Protein AF-A0A7V3K2C2-F1 (afdb_monomer_lite)

Radius of gyration: 24.58 Å; chains: 1; bounding box: 66×42×59 Å

Foldseek 3Di:
DVVVLVCLVPPPVHDNDPDPVVVLVVVLVCQLVLQWWKDDPPDIGHVDNDSPCPVRPPIDIGGSVVSVVVVVVPDDDDDDDDDDDDDDDPDPDPPPDDPDDDDDDDDPPVCVVVCCVVPVVVCVVVVHDDDDDDDDDDDDPVDDDPCCVPVPVVVVCVVVVNDDPDDDDD

pLDDT: mean 75.07, std 15.02, range [34.38, 91.5]

Structure (mmCIF, N/CA/C/O backbone):
data_AF-A0A7V3K2C2-F1
#
_entry.id   AF-A0A7V3K2C2-F1
#
loop_
_atom_site.group_PDB
_atom_site.id
_atom_site.type_symbol
_atom_site.label_atom_id
_atom_site.label_alt_id
_atom_site.label_comp_id
_atom_site.label_asym_id
_atom_site.label_entity_id
_atom_site.label_seq_id
_atom_site.pdbx_PDB_ins_code
_atom_site.Cartn_x
_atom_site.Cartn_y
_atom_site.Cartn_z
_atom_site.occupancy
_atom_site.B_iso_or_equiv
_atom_site.auth_seq_id
_atom_site.auth_comp_id
_atom_site.auth_asym_id
_atom_site.auth_atom_id
_atom_site.pdbx_PDB_model_num
ATOM 1 N N . MET A 1 1 ? -0.522 9.860 15.132 1.00 65.31 1 MET A N 1
ATOM 2 C CA . MET A 1 1 ? -1.127 8.918 16.118 1.00 65.31 1 MET A CA 1
ATOM 3 C C . MET A 1 1 ? -2.583 8.538 15.851 1.00 65.31 1 MET A C 1
ATOM 5 O O . MET A 1 1 ? -2.893 7.361 15.990 1.00 65.31 1 MET A O 1
ATOM 9 N N . GLY A 1 2 ? -3.466 9.465 15.449 1.00 69.50 2 GLY A N 1
ATOM 10 C CA . GLY A 1 2 ? -4.895 9.156 15.238 1.00 69.50 2 GLY A CA 1
ATOM 11 C C . GLY A 1 2 ? -5.167 8.013 14.248 1.00 69.50 2 GLY A C 1
ATOM 12 O O . GLY A 1 2 ? -5.986 7.147 14.526 1.00 69.50 2 GLY A O 1
ATOM 13 N N . GLU A 1 3 ? -4.399 7.926 13.158 1.00 75.38 3 GLU A N 1
ATOM 14 C CA . GLU A 1 3 ? -4.529 6.836 12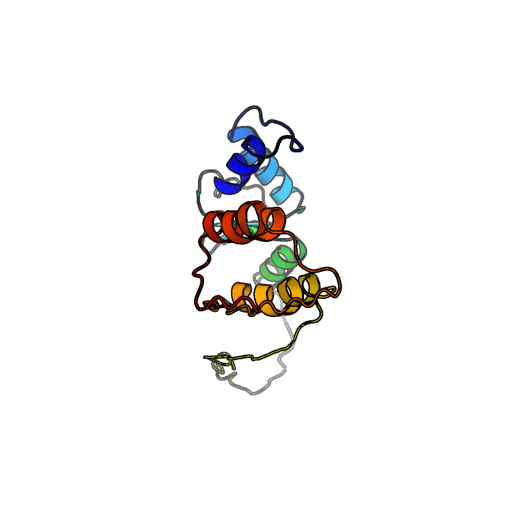.173 1.00 75.38 3 GLU A CA 1
ATOM 15 C C . GLU A 1 3 ? -4.249 5.441 12.756 1.00 75.38 3 GLU A C 1
ATOM 17 O O . GLU A 1 3 ? -4.834 4.451 12.320 1.00 75.38 3 GLU A O 1
ATOM 22 N N . ILE A 1 4 ? -3.362 5.354 13.752 1.00 79.69 4 ILE A N 1
ATOM 23 C CA . ILE A 1 4 ? -3.014 4.088 14.406 1.00 79.69 4 ILE A CA 1
ATOM 24 C C . ILE A 1 4 ? -4.160 3.662 15.316 1.00 79.69 4 ILE A C 1
ATOM 26 O O . ILE A 1 4 ? -4.571 2.507 15.272 1.00 79.69 4 ILE A O 1
ATOM 30 N N . TYR A 1 5 ? -4.706 4.593 16.099 1.00 81.44 5 TYR A N 1
ATOM 31 C CA . TYR A 1 5 ? -5.869 4.322 16.939 1.00 81.44 5 TYR A CA 1
ATOM 32 C C . TYR A 1 5 ? -7.078 3.882 16.100 1.00 81.44 5 TYR A C 1
ATOM 34 O O . TYR A 1 5 ? -7.690 2.854 16.387 1.00 81.44 5 TYR A O 1
ATOM 42 N N . ASP A 1 6 ? -7.342 4.576 14.989 1.00 82.62 6 ASP A N 1
ATOM 43 C CA . ASP A 1 6 ? -8.397 4.206 14.042 1.00 82.62 6 ASP A CA 1
ATOM 44 C C . ASP A 1 6 ? -8.200 2.799 13.465 1.00 82.62 6 ASP A C 1
ATOM 46 O O . ASP A 1 6 ? -9.176 2.088 13.224 1.00 82.62 6 ASP A O 1
ATOM 50 N N . ALA A 1 7 ? -6.956 2.358 13.258 1.00 85.38 7 ALA A N 1
ATOM 51 C CA . ALA A 1 7 ? -6.674 1.003 12.796 1.00 85.38 7 ALA A CA 1
ATOM 52 C C . ALA A 1 7 ? -7.122 -0.056 13.822 1.00 85.38 7 ALA A C 1
ATOM 54 O O . ALA A 1 7 ? -7.781 -1.022 13.434 1.00 85.38 7 ALA A O 1
ATOM 55 N N . PHE A 1 8 ? -6.848 0.143 15.117 1.00 85.31 8 PHE A N 1
ATOM 56 C CA . PHE A 1 8 ? -7.314 -0.762 16.182 1.00 85.31 8 PHE A CA 1
ATOM 57 C C . PHE A 1 8 ? -8.846 -0.839 16.271 1.00 85.31 8 PHE A C 1
ATOM 59 O O . PHE A 1 8 ? -9.380 -1.872 16.666 1.00 85.31 8 PHE A O 1
ATOM 66 N N . LEU A 1 9 ? -9.557 0.217 15.863 1.00 85.56 9 LEU A N 1
ATOM 67 C CA . LEU A 1 9 ? -11.023 0.227 15.802 1.00 85.56 9 LEU A CA 1
ATOM 68 C C . LEU A 1 9 ? -11.583 -0.372 14.500 1.00 85.56 9 LEU A C 1
ATOM 70 O O . LEU A 1 9 ? -12.688 -0.913 14.495 1.00 85.56 9 LEU A O 1
ATOM 74 N N . ARG A 1 10 ? -10.851 -0.268 13.383 1.00 87.38 10 ARG A N 1
ATOM 75 C CA . ARG A 1 10 ? -11.307 -0.706 12.050 1.00 87.38 10 ARG A CA 1
ATOM 76 C C . ARG A 1 10 ? -11.007 -2.166 11.738 1.00 87.38 10 ARG A C 1
ATOM 78 O O . ARG A 1 10 ? -11.739 -2.775 10.959 1.00 87.38 10 ARG A O 1
ATOM 85 N N . TYR A 1 11 ? -9.933 -2.723 12.290 1.00 86.81 11 TYR A N 1
ATOM 86 C CA . TYR A 1 11 ? -9.462 -4.056 11.928 1.00 86.81 11 TYR A CA 1
ATOM 87 C C . TYR A 1 11 ? -9.775 -5.086 13.024 1.00 86.81 11 TYR A C 1
ATOM 89 O O . TYR A 1 11 ? -9.130 -5.078 14.069 1.00 86.81 11 TYR A O 1
ATOM 97 N N . PRO A 1 12 ? -10.690 -6.046 12.782 1.00 82.44 12 PRO A N 1
ATOM 98 C CA . PRO A 1 12 ? -11.181 -6.967 13.817 1.00 82.44 12 PRO A CA 1
ATOM 99 C C . PRO A 1 12 ? -10.153 -8.005 14.294 1.00 82.44 12 PRO A C 1
ATOM 101 O O . PRO A 1 12 ? -10.409 -8.728 15.249 1.00 82.44 12 PRO A O 1
ATOM 104 N N . HIS A 1 13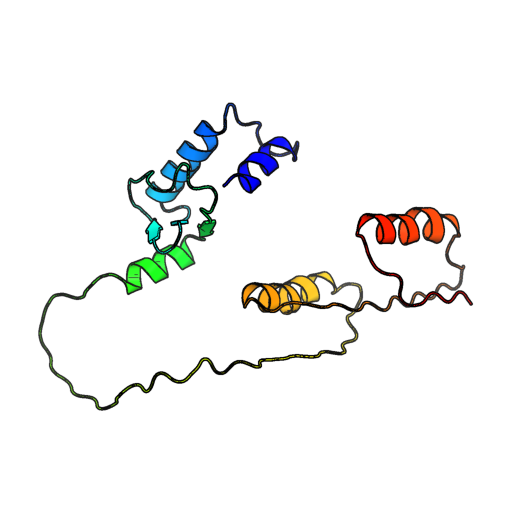 ? -9.008 -8.117 13.617 1.00 86.44 13 HIS A N 1
ATOM 105 C CA . HIS A 1 13 ? -7.909 -9.000 14.017 1.00 86.44 13 HIS A CA 1
ATOM 106 C C . HIS A 1 13 ? -6.925 -8.328 14.989 1.00 86.44 13 HIS A C 1
ATOM 108 O O . HIS A 1 13 ? -6.006 -8.990 15.470 1.00 86.44 13 HIS A O 1
ATOM 114 N N . LEU A 1 14 ? -7.089 -7.028 15.259 1.00 86.94 14 LEU A N 1
ATOM 115 C CA . LEU A 1 14 ? -6.312 -6.299 16.255 1.00 86.94 14 LEU A CA 1
ATOM 116 C C . LEU A 1 14 ? -7.037 -6.314 17.612 1.00 86.94 14 LEU A C 1
ATOM 118 O O . LEU A 1 14 ? -8.267 -6.361 17.651 1.00 86.94 14 LEU A O 1
ATOM 122 N N . PRO A 1 15 ? -6.298 -6.286 18.737 1.00 83.69 15 PRO A N 1
ATOM 123 C CA . PRO A 1 15 ? -6.908 -6.214 20.059 1.00 83.69 15 PRO A CA 1
ATOM 124 C C . PRO A 1 15 ? -7.661 -4.891 20.232 1.00 83.69 15 PRO A C 1
ATOM 126 O O . PRO A 1 15 ? -7.120 -3.825 19.945 1.00 83.69 15 PRO A O 1
ATOM 129 N N . LEU A 1 16 ? -8.896 -4.952 20.736 1.00 85.44 16 LEU A N 1
ATOM 130 C CA . LEU A 1 16 ? -9.666 -3.749 21.032 1.00 85.44 16 LEU A CA 1
ATOM 131 C C . LEU A 1 16 ? -9.030 -3.020 22.219 1.00 85.44 16 LEU A C 1
ATOM 133 O O . LEU A 1 16 ? -8.894 -3.584 23.306 1.00 85.44 16 LEU A O 1
ATOM 137 N N . LEU A 1 17 ? -8.634 -1.772 22.000 1.00 85.44 17 LEU A N 1
ATOM 138 C CA . LEU A 1 17 ? -8.063 -0.934 23.045 1.00 85.44 17 LEU A CA 1
ATOM 139 C C . LEU A 1 17 ? -9.175 -0.403 23.954 1.00 85.44 17 LEU A C 1
ATOM 141 O O . LEU A 1 17 ? -10.231 0.002 23.475 1.00 85.44 17 LEU A O 1
ATOM 145 N N . GLU A 1 18 ? -8.923 -0.380 25.263 1.00 83.69 18 GLU A N 1
ATOM 146 C CA . GLU A 1 18 ? -9.861 0.168 26.254 1.00 83.69 18 GLU A CA 1
ATOM 147 C C . GLU A 1 18 ? -10.069 1.680 26.069 1.00 83.69 18 GLU A C 1
ATOM 149 O O . GLU A 1 18 ? -11.172 2.191 26.244 1.00 83.69 18 GLU A O 1
ATOM 154 N N . SER A 1 19 ? -9.011 2.398 25.690 1.00 83.62 19 SER A N 1
ATOM 155 C CA . SER A 1 19 ? -9.047 3.826 25.378 1.00 83.62 19 SER A CA 1
ATOM 156 C C . SER A 1 19 ? -7.839 4.240 24.535 1.00 83.62 19 SER A C 1
ATOM 158 O O . SER A 1 19 ? -6.867 3.492 24.399 1.00 83.62 19 SER A O 1
ATOM 160 N N . GLU A 1 20 ? -7.878 5.460 23.996 1.00 81.94 20 GLU A N 1
ATOM 161 C CA . GLU A 1 20 ? -6.744 6.081 23.298 1.00 81.94 20 GLU A CA 1
ATOM 162 C C . GLU A 1 20 ? -5.508 6.212 24.211 1.00 81.94 20 GLU A C 1
ATOM 164 O O . GLU A 1 20 ? -4.372 6.066 23.761 1.00 81.94 20 GLU A O 1
ATOM 169 N N . GLU A 1 21 ? -5.723 6.367 25.519 1.00 81.94 21 GLU A N 1
ATOM 170 C CA . GLU A 1 21 ? -4.670 6.456 26.536 1.00 81.94 21 GLU A CA 1
ATOM 171 C C . GLU A 1 21 ? -3.792 5.196 26.591 1.00 81.94 21 GLU A C 1
ATOM 173 O O . GLU A 1 21 ? -2.577 5.279 26.781 1.00 81.94 21 GLU A O 1
ATOM 178 N N . VAL A 1 22 ? -4.383 4.016 26.365 1.00 83.75 22 VAL A N 1
ATOM 179 C CA . VAL A 1 22 ? -3.648 2.740 26.350 1.00 83.75 22 VAL A CA 1
ATOM 180 C C . VAL A 1 22 ? -2.641 2.708 25.204 1.00 83.75 22 VAL A C 1
ATOM 182 O O . VAL A 1 22 ? -1.519 2.227 25.380 1.00 83.75 22 VAL A O 1
ATOM 185 N N . LEU A 1 23 ? -3.005 3.265 24.044 1.00 83.44 23 LEU A N 1
ATOM 186 C CA . LEU A 1 23 ? -2.090 3.397 22.913 1.00 83.44 23 LEU A CA 1
ATOM 187 C C . LEU A 1 23 ? -0.919 4.313 23.278 1.00 83.44 23 LEU A C 1
ATOM 189 O O . LEU A 1 23 ? 0.235 3.952 23.054 1.00 83.44 23 LEU A O 1
ATOM 193 N N . TYR A 1 24 ? -1.204 5.468 23.883 1.00 82.50 24 TYR A N 1
ATOM 194 C CA . TYR A 1 24 ? -0.179 6.421 24.304 1.00 82.50 24 TYR A CA 1
ATOM 195 C C . TYR A 1 24 ? 0.807 5.810 25.304 1.00 82.50 24 TYR A C 1
ATOM 197 O O . TYR A 1 24 ? 2.021 5.927 25.120 1.00 82.50 24 TYR A O 1
ATOM 205 N N . GLN A 1 25 ? 0.315 5.081 26.306 1.00 82.00 25 GLN A N 1
ATOM 206 C CA . GLN A 1 25 ? 1.177 4.395 27.269 1.00 82.00 25 GLN A CA 1
ATOM 207 C C . GLN A 1 25 ? 2.004 3.274 26.634 1.00 82.00 25 GLN A C 1
ATOM 209 O O . GLN A 1 25 ? 3.192 3.140 26.936 1.00 82.00 25 GLN A O 1
ATOM 214 N N . ALA A 1 26 ? 1.409 2.486 25.734 1.00 84.75 26 ALA A N 1
ATOM 215 C CA . ALA A 1 26 ? 2.115 1.418 25.032 1.00 84.75 26 ALA A CA 1
ATOM 216 C C . ALA A 1 26 ? 3.250 1.970 24.157 1.00 84.75 26 ALA A C 1
ATOM 218 O O . ALA A 1 26 ? 4.356 1.428 24.162 1.00 84.75 26 ALA A O 1
ATOM 219 N N . VAL A 1 27 ? 3.006 3.084 23.459 1.00 83.88 27 VAL A N 1
ATOM 220 C CA . VAL A 1 27 ? 4.041 3.784 22.693 1.00 83.88 27 VAL A CA 1
ATOM 221 C C . VAL A 1 27 ? 5.133 4.307 23.622 1.00 83.88 27 VAL A C 1
ATOM 223 O O . VAL A 1 27 ? 6.308 4.061 23.359 1.00 83.88 27 VAL A O 1
ATOM 226 N N . ALA A 1 28 ? 4.771 4.973 24.720 1.00 82.50 28 ALA A N 1
ATOM 227 C CA . ALA A 1 28 ? 5.745 5.518 25.664 1.00 82.50 28 ALA A CA 1
ATOM 228 C C . ALA A 1 28 ? 6.675 4.444 26.233 1.00 82.50 28 ALA A C 1
ATOM 230 O O . ALA A 1 28 ? 7.897 4.616 26.307 1.00 82.50 28 ALA A O 1
ATOM 231 N N . LYS A 1 29 ? 6.091 3.293 26.569 1.00 83.62 29 LYS A N 1
ATOM 232 C CA . LYS A 1 29 ? 6.824 2.119 27.024 1.00 83.62 29 LYS A CA 1
ATOM 233 C C . LYS A 1 29 ? 7.734 1.563 25.926 1.00 83.62 29 LYS A C 1
ATOM 235 O O . LYS A 1 29 ? 8.914 1.355 26.184 1.00 83.62 29 LYS A O 1
ATOM 240 N N . GLY A 1 30 ? 7.236 1.412 24.698 1.00 83.50 30 GLY A N 1
ATOM 241 C CA . GLY A 1 30 ? 8.032 0.914 23.572 1.00 83.50 30 GLY A CA 1
ATOM 242 C C . GLY A 1 30 ? 9.195 1.829 23.171 1.00 83.50 30 GLY A C 1
ATOM 243 O O . GLY A 1 30 ? 10.268 1.330 22.834 1.00 83.50 30 GLY A O 1
ATOM 244 N N . VAL A 1 31 ? 9.036 3.151 23.288 1.00 84.00 31 VAL A N 1
ATOM 245 C CA . VAL A 1 31 ? 10.128 4.123 23.088 1.00 84.00 31 VAL A CA 1
ATOM 246 C C . VAL A 1 31 ? 11.181 4.012 24.181 1.00 84.00 31 VAL A C 1
ATOM 248 O O . VAL A 1 31 ? 12.377 4.022 23.884 1.00 84.00 31 VAL A O 1
ATOM 251 N N . THR A 1 32 ? 10.749 3.872 25.435 1.00 81.06 32 THR A N 1
ATOM 252 C CA . THR A 1 32 ? 11.644 3.721 26.591 1.00 81.06 32 THR A CA 1
ATOM 253 C C . THR A 1 32 ? 12.442 2.417 26.508 1.00 81.06 32 THR A C 1
ATOM 255 O O . THR A 1 32 ? 13.652 2.417 26.722 1.00 81.06 32 THR A O 1
ATOM 258 N N . GLU A 1 33 ? 11.783 1.320 26.131 1.00 82.31 33 GLU A N 1
ATOM 259 C CA . GLU A 1 33 ? 12.394 -0.002 25.936 1.00 82.31 33 GLU A CA 1
ATOM 260 C C . GLU A 1 33 ? 13.236 -0.092 24.648 1.00 82.31 33 GLU A C 1
ATOM 262 O O . GLU A 1 33 ? 14.011 -1.031 24.477 1.00 82.31 33 GLU A O 1
ATOM 267 N N . GLY A 1 34 ? 13.135 0.898 23.753 1.00 78.75 34 GLY A N 1
ATOM 268 C CA . GLY A 1 34 ? 13.889 0.949 22.501 1.00 78.75 34 GLY A CA 1
ATOM 269 C C . GLY A 1 34 ? 13.373 -0.004 21.420 1.00 78.75 34 GLY A C 1
ATOM 270 O O . GLY A 1 34 ? 14.123 -0.335 20.506 1.00 78.75 34 GLY A O 1
ATOM 271 N N . LEU A 1 35 ? 12.111 -0.436 21.501 1.00 81.31 35 LEU A N 1
ATOM 272 C CA . LEU A 1 35 ? 11.456 -1.243 20.463 1.00 81.31 35 LEU A CA 1
ATOM 273 C C . LEU A 1 35 ? 11.235 -0.440 19.175 1.00 81.31 35 LEU A C 1
ATOM 275 O O . LEU A 1 35 ? 11.259 -0.993 18.078 1.00 81.31 35 LEU A O 1
ATOM 279 N N . PHE A 1 36 ? 11.011 0.864 19.313 1.00 82.06 36 PHE A N 1
ATOM 280 C CA . PHE A 1 36 ? 10.845 1.820 18.223 1.00 82.06 36 PHE A CA 1
ATOM 281 C C . PHE A 1 36 ? 11.135 3.237 18.732 1.00 82.06 36 PHE A C 1
ATOM 283 O O . PHE A 1 36 ? 11.108 3.492 19.932 1.00 82.06 36 PHE A O 1
ATOM 290 N N . GLY A 1 37 ? 11.437 4.164 17.827 1.00 83.38 37 GLY A N 1
ATOM 291 C CA . GLY A 1 37 ? 11.514 5.592 18.133 1.00 83.38 37 GLY A CA 1
ATOM 292 C C . GLY A 1 37 ? 10.207 6.306 17.797 1.00 83.38 37 GLY A C 1
ATOM 293 O O . GLY A 1 37 ? 9.398 5.804 17.018 1.00 83.38 37 GLY A O 1
ATOM 294 N N . VAL A 1 38 ? 10.007 7.500 18.343 1.00 81.69 38 VAL A N 1
ATOM 295 C CA . VAL A 1 38 ? 8.925 8.404 17.931 1.00 81.69 38 VAL A CA 1
ATOM 296 C C . VAL A 1 38 ? 9.531 9.718 17.471 1.00 81.69 38 VAL A C 1
ATOM 298 O O . VAL A 1 38 ? 10.309 10.330 18.196 1.00 81.69 38 VAL A O 1
ATOM 301 N N . ARG A 1 39 ? 9.170 10.161 16.268 1.00 79.25 39 ARG A N 1
ATOM 302 C CA . ARG A 1 39 ? 9.503 11.490 15.758 1.00 79.25 39 ARG A CA 1
ATOM 303 C C . ARG A 1 39 ? 8.296 12.401 15.915 1.00 79.25 39 ARG A C 1
ATOM 305 O O . ARG A 1 39 ? 7.215 12.083 15.422 1.00 79.25 39 ARG A O 1
ATOM 312 N N . SER A 1 40 ? 8.502 13.524 16.589 1.00 74.19 40 SER A N 1
ATOM 313 C CA . SER A 1 40 ? 7.499 14.566 16.789 1.00 74.19 40 SER A CA 1
ATOM 314 C C . SER A 1 40 ? 8.091 15.889 16.320 1.00 74.19 40 SER A C 1
ATOM 316 O O . SER A 1 40 ? 8.997 16.426 16.960 1.00 74.19 40 SER A O 1
ATOM 318 N N . GLY A 1 41 ? 7.644 16.371 15.157 1.00 72.75 41 GLY A N 1
ATOM 319 C CA . GLY A 1 41 ? 8.277 17.501 14.475 1.00 72.75 41 GLY A CA 1
ATOM 320 C C . GLY A 1 41 ? 9.758 17.226 14.187 1.00 72.75 41 GLY A C 1
ATOM 321 O O . GLY A 1 41 ? 10.096 16.248 13.521 1.00 72.75 41 GLY A O 1
ATOM 322 N N . GLU A 1 42 ? 10.638 18.068 14.729 1.00 67.25 42 GLU A N 1
ATOM 323 C CA . GLU A 1 42 ? 12.098 17.984 14.557 1.00 67.25 42 GLU A CA 1
ATOM 324 C C . GLU A 1 42 ? 12.798 17.090 15.596 1.00 67.25 42 GLU A C 1
ATOM 326 O O . GLU A 1 42 ? 13.991 16.817 15.474 1.00 67.25 42 GLU A O 1
ATOM 331 N N . ARG A 1 43 ? 12.084 16.617 16.628 1.00 71.69 43 ARG A N 1
ATOM 332 C CA . ARG A 1 43 ? 12.685 15.869 17.742 1.00 71.69 43 ARG A CA 1
ATOM 333 C C . ARG A 1 43 ? 12.412 14.372 17.616 1.00 71.69 43 ARG A C 1
ATOM 335 O O . ARG A 1 43 ? 11.268 13.943 17.452 1.00 71.69 43 ARG A O 1
ATOM 342 N N . LEU A 1 44 ? 13.474 13.576 17.722 1.00 77.38 44 LEU A N 1
ATOM 343 C CA . LEU A 1 44 ? 13.421 12.116 17.748 1.00 77.38 44 LEU A CA 1
ATOM 344 C C . LEU A 1 44 ? 13.614 11.602 19.180 1.00 77.38 44 LEU A C 1
ATOM 346 O O . LEU A 1 44 ? 14.666 11.797 19.787 1.00 77.38 44 LEU A O 1
ATOM 350 N N . PHE A 1 45 ? 12.619 10.876 19.675 1.00 77.75 45 PHE A N 1
ATOM 351 C CA . PHE A 1 45 ? 12.625 10.220 20.975 1.00 77.75 45 PHE A CA 1
ATOM 352 C C . PHE A 1 45 ? 12.942 8.732 20.795 1.00 77.75 45 PHE A C 1
ATOM 354 O O . PHE A 1 45 ? 12.240 8.019 20.078 1.00 77.75 45 PHE A O 1
ATOM 361 N N . TYR A 1 46 ? 14.007 8.252 21.437 1.00 79.62 46 TYR A N 1
ATOM 362 C CA . TYR A 1 46 ? 14.433 6.844 21.393 1.00 79.62 46 TYR A CA 1
ATOM 363 C C . TYR A 1 46 ? 15.225 6.487 22.651 1.00 79.62 46 TYR A C 1
ATOM 365 O O . TYR A 1 46 ? 16.202 7.169 22.967 1.00 79.62 46 TYR A O 1
ATOM 373 N N . ARG A 1 47 ? 14.810 5.444 23.382 1.00 79.94 47 ARG A N 1
ATOM 374 C CA . ARG A 1 47 ? 15.333 5.098 24.721 1.00 79.94 47 ARG A CA 1
ATOM 375 C C . ARG A 1 47 ? 15.343 6.286 25.687 1.00 79.94 47 ARG A C 1
ATOM 377 O O . ARG A 1 47 ? 16.293 6.486 26.440 1.00 79.94 47 ARG A O 1
ATOM 384 N N . GLU A 1 48 ? 14.297 7.104 25.630 1.00 72.81 48 GLU A N 1
ATOM 385 C CA . GLU A 1 48 ? 14.101 8.236 26.534 1.00 72.81 48 GLU A CA 1
ATOM 386 C C . GLU A 1 48 ? 12.800 8.066 27.311 1.00 72.81 48 GLU A C 1
ATOM 388 O O . GLU A 1 48 ? 11.766 7.797 26.692 1.00 72.81 48 GLU A O 1
ATOM 393 N N . PRO A 1 49 ? 12.823 8.264 28.640 1.00 65.44 49 PRO A N 1
ATOM 394 C CA . PRO A 1 49 ? 11.604 8.407 29.410 1.00 65.44 49 PRO A CA 1
ATOM 395 C C . PRO A 1 49 ? 11.004 9.773 29.077 1.00 65.44 49 PRO A C 1
ATOM 397 O O . PRO A 1 49 ? 11.487 10.811 29.522 1.00 65.44 49 PRO A O 1
ATOM 400 N N . GLY A 1 50 ? 9.970 9.790 28.248 1.00 63.28 50 GLY A N 1
ATOM 401 C CA . GLY A 1 50 ? 9.337 11.037 27.849 1.00 63.28 50 GLY A CA 1
ATOM 402 C C . GLY A 1 50 ? 8.044 10.782 27.108 1.00 63.28 50 GLY A C 1
ATOM 403 O O . GLY A 1 50 ? 7.991 9.921 26.236 1.00 63.28 50 GLY A O 1
ATOM 404 N N . GLY A 1 51 ? 7.011 11.532 27.482 1.00 62.97 51 GLY A N 1
ATOM 405 C CA . GLY A 1 51 ? 5.697 11.537 26.845 1.00 62.97 51 GLY A CA 1
ATOM 406 C C . GLY A 1 51 ? 5.380 12.865 26.158 1.00 62.97 51 GLY A C 1
ATOM 407 O O . GLY A 1 51 ? 4.220 13.143 25.901 1.00 62.97 51 GLY A O 1
ATOM 408 N N . GLU A 1 52 ? 6.383 13.703 25.873 1.00 62.53 52 GLU A N 1
ATOM 409 C CA . GLU A 1 52 ? 6.188 15.031 25.255 1.00 62.53 52 GLU A CA 1
ATOM 410 C C . GLU A 1 52 ? 5.534 14.963 23.856 1.00 62.53 52 GLU A C 1
ATOM 412 O O . GLU A 1 52 ? 4.964 15.943 23.378 1.00 62.53 52 GLU A O 1
ATOM 417 N N . TYR A 1 53 ? 5.594 13.798 23.206 1.00 66.12 53 TYR A N 1
ATOM 418 C CA . TYR A 1 53 ? 4.928 13.495 21.935 1.00 66.12 53 TYR A CA 1
ATOM 419 C C . TYR A 1 53 ? 3.515 12.906 22.104 1.00 66.12 53 TYR A C 1
ATOM 421 O O . TYR A 1 53 ? 2.787 12.765 21.119 1.00 66.12 53 TYR A O 1
ATOM 429 N N . LEU A 1 54 ? 3.105 12.544 23.326 1.00 61.00 54 LEU A N 1
ATOM 430 C CA . LEU A 1 54 ? 1.771 12.015 23.615 1.00 61.00 54 LEU A CA 1
ATOM 431 C C . LEU A 1 54 ? 0.776 13.182 23.579 1.00 61.00 54 LEU A C 1
ATOM 433 O O . LEU A 1 54 ? 0.908 14.148 24.325 1.00 61.00 54 LEU A O 1
ATOM 437 N N . GLY A 1 55 ? -0.179 13.126 22.651 1.00 57.25 55 GLY A N 1
ATOM 438 C CA . GLY A 1 55 ? -1.108 14.223 22.355 1.00 57.25 55 GLY A CA 1
ATOM 439 C C . GLY A 1 55 ? -0.745 15.052 21.117 1.00 57.25 55 GLY A C 1
ATOM 440 O O . GLY A 1 55 ? -1.583 15.811 20.627 1.00 57.25 55 GLY A O 1
ATOM 441 N N . GLN A 1 56 ? 0.449 14.869 20.537 1.00 61.06 56 GLN A N 1
ATOM 442 C CA . GLN A 1 56 ? 0.769 15.452 19.232 1.00 61.06 56 GLN A CA 1
ATOM 443 C C . GLN A 1 56 ? 0.192 14.566 18.121 1.00 61.06 56 GLN A C 1
ATOM 445 O O . GLN A 1 56 ? 0.588 13.412 17.935 1.00 61.06 56 GLN A O 1
ATOM 450 N N . ARG A 1 57 ? -0.770 15.103 17.359 1.00 56.25 57 ARG A N 1
ATOM 451 C CA . ARG A 1 57 ? -1.451 14.348 16.290 1.00 56.25 57 ARG A CA 1
ATOM 452 C C . ARG A 1 57 ? -0.484 13.847 15.209 1.00 56.25 57 ARG A C 1
ATOM 454 O O . ARG A 1 57 ? -0.711 12.764 14.663 1.00 56.25 57 ARG A O 1
ATOM 461 N N . GLU A 1 58 ? 0.609 14.576 14.987 1.00 65.44 58 GLU A N 1
ATOM 462 C CA . GLU A 1 58 ? 1.600 14.369 13.919 1.00 65.44 58 GLU A CA 1
ATOM 463 C C . GLU A 1 58 ? 2.797 13.483 14.311 1.00 65.44 58 GLU A C 1
ATOM 465 O O . GLU A 1 58 ? 3.771 13.404 13.569 1.00 65.44 58 GLU A O 1
ATOM 470 N N . ALA A 1 59 ? 2.754 12.786 15.451 1.00 70.06 59 ALA A N 1
ATOM 471 C CA . ALA A 1 59 ? 3.845 11.886 15.825 1.00 70.06 59 ALA A CA 1
ATOM 472 C C . ALA A 1 59 ? 3.906 10.635 14.917 1.00 70.06 59 ALA A C 1
ATOM 474 O O . ALA A 1 59 ? 2.888 9.956 14.711 1.00 70.06 59 ALA A O 1
ATOM 475 N N . ILE A 1 60 ? 5.111 10.332 14.412 1.00 79.06 60 ILE A N 1
ATOM 476 C CA . ILE A 1 60 ? 5.429 9.218 13.503 1.00 79.06 60 ILE A CA 1
ATOM 477 C C . ILE A 1 60 ? 6.306 8.193 14.231 1.00 79.06 60 ILE A C 1
ATOM 479 O O . ILE A 1 60 ? 7.312 8.544 14.848 1.00 79.06 60 ILE A O 1
ATOM 483 N N . LEU A 1 61 ? 5.950 6.910 14.128 1.00 81.62 61 LEU A N 1
ATOM 484 C CA . LEU A 1 61 ? 6.765 5.804 14.634 1.00 81.62 61 LEU A CA 1
ATOM 485 C C . LEU A 1 61 ? 7.929 5.514 13.685 1.00 81.62 61 LEU A C 1
ATOM 487 O O . LEU A 1 61 ? 7.743 5.293 12.489 1.00 81.62 61 LEU A O 1
ATOM 491 N N . VAL A 1 62 ? 9.132 5.479 14.243 1.00 82.56 62 VAL A N 1
ATOM 492 C CA . VAL A 1 62 ? 10.383 5.231 13.533 1.00 82.56 62 VAL A CA 1
ATOM 493 C C . VAL A 1 62 ? 10.916 3.866 13.946 1.00 82.56 62 VAL A C 1
ATOM 495 O O . VAL A 1 62 ? 10.895 3.500 15.122 1.00 82.56 62 VAL A O 1
ATOM 498 N N . ARG A 1 63 ? 11.410 3.092 12.978 1.00 81.44 63 ARG A N 1
ATOM 499 C CA . ARG A 1 63 ? 12.032 1.794 13.260 1.00 81.44 63 ARG A CA 1
ATOM 500 C C . ARG A 1 63 ? 13.267 1.960 14.158 1.00 81.44 63 ARG A C 1
ATOM 502 O O . ARG A 1 63 ? 13.986 2.952 13.998 1.00 81.44 63 ARG A O 1
ATOM 509 N N . PRO A 1 64 ? 13.539 1.015 15.071 1.00 76.00 64 PRO A N 1
ATOM 510 C CA . PRO A 1 64 ? 14.618 1.153 16.046 1.00 76.00 64 PRO A CA 1
ATOM 511 C C . PRO A 1 64 ? 15.992 1.336 15.385 1.00 76.00 64 PRO A C 1
ATOM 513 O O . PRO A 1 64 ? 16.798 2.116 15.880 1.00 76.00 64 PRO A O 1
ATOM 516 N N . GLU A 1 65 ? 16.245 0.728 14.221 1.00 73.44 65 GLU A N 1
ATOM 517 C CA . GLU A 1 65 ? 17.529 0.852 13.515 1.00 73.44 65 GLU A CA 1
ATOM 518 C C . GLU A 1 65 ? 17.766 2.265 12.966 1.00 73.44 65 GLU A C 1
ATOM 520 O O . GLU A 1 65 ? 18.901 2.734 12.920 1.00 73.44 65 GLU A O 1
ATOM 525 N N . VAL A 1 66 ? 16.700 2.949 12.542 1.00 74.75 66 VAL A N 1
ATOM 526 C CA . VAL A 1 66 ? 16.763 4.335 12.050 1.00 74.75 66 VAL A CA 1
ATOM 527 C C . VAL A 1 66 ? 16.883 5.295 13.230 1.00 74.75 66 VAL A C 1
ATOM 529 O O . VAL A 1 66 ? 17.685 6.225 13.198 1.00 74.75 66 VAL A O 1
ATOM 532 N N . ALA A 1 67 ? 16.138 5.024 14.302 1.00 73.69 67 ALA A N 1
ATOM 533 C CA . ALA A 1 67 ? 16.150 5.852 15.496 1.00 73.69 67 ALA A CA 1
ATOM 534 C C . ALA A 1 67 ? 17.504 5.812 16.231 1.00 73.69 67 ALA A C 1
ATOM 536 O O . ALA A 1 67 ? 17.982 6.830 16.733 1.00 73.69 67 ALA A O 1
ATOM 537 N N . GLU A 1 68 ? 18.149 4.646 16.264 1.00 71.56 68 GLU A N 1
ATOM 538 C CA . GLU A 1 68 ? 19.471 4.472 16.863 1.00 71.56 68 GLU A CA 1
ATOM 539 C C . GLU A 1 68 ? 20.568 5.190 16.069 1.00 71.56 68 GLU A C 1
ATOM 541 O O . GLU A 1 68 ? 21.428 5.830 16.672 1.00 71.56 68 GLU A O 1
ATOM 546 N N . ARG A 1 69 ? 20.511 5.145 14.731 1.00 71.00 69 ARG A N 1
ATOM 547 C CA . ARG A 1 69 ? 21.470 5.839 13.855 1.00 71.00 69 ARG A CA 1
ATOM 548 C C . ARG A 1 69 ? 21.408 7.351 14.029 1.00 71.00 69 ARG A C 1
ATOM 550 O O . ARG A 1 69 ? 22.435 7.965 14.292 1.00 71.00 69 ARG A O 1
ATOM 557 N N . GLU A 1 70 ? 20.213 7.931 13.984 1.00 65.25 70 GLU A N 1
ATOM 558 C CA . GLU A 1 70 ? 20.057 9.381 14.126 1.00 65.25 70 GLU A CA 1
ATOM 559 C C . GLU A 1 70 ? 20.410 9.880 15.534 1.00 65.25 70 GLU A C 1
ATOM 561 O O . GLU A 1 70 ? 20.989 10.952 15.683 1.00 65.25 70 GLU A O 1
ATOM 566 N N . LYS A 1 71 ? 20.153 9.094 16.588 1.00 60.78 71 LYS A N 1
ATOM 567 C CA . LYS A 1 71 ? 20.629 9.443 17.936 1.00 60.78 71 LYS A CA 1
ATOM 568 C C . LYS A 1 71 ? 22.131 9.274 18.131 1.00 60.78 71 LYS A C 1
ATOM 570 O O . LYS A 1 71 ? 22.712 9.991 18.946 1.00 60.78 71 LYS A O 1
ATOM 575 N N . ALA A 1 72 ? 22.748 8.314 17.449 1.00 58.88 72 ALA A N 1
ATOM 576 C CA . ALA A 1 72 ? 24.192 8.129 17.483 1.00 58.88 72 ALA A CA 1
ATOM 577 C C . ALA A 1 72 ? 24.922 9.276 16.764 1.00 58.88 72 ALA A C 1
ATOM 579 O O . ALA A 1 72 ? 25.989 9.678 17.217 1.00 58.88 72 ALA A O 1
ATOM 580 N N . GLU A 1 73 ? 24.322 9.846 15.717 1.00 53.81 73 GLU A N 1
ATOM 581 C CA . GLU A 1 73 ? 24.866 10.991 14.973 1.00 53.81 73 GLU A CA 1
ATOM 582 C C . GLU A 1 73 ? 24.830 12.319 15.758 1.00 53.81 73 GLU A C 1
ATOM 584 O O . GLU A 1 73 ? 25.625 13.213 15.489 1.00 53.81 73 GLU A O 1
ATOM 589 N N . VAL A 1 74 ? 23.955 12.445 16.765 1.00 53.66 74 VAL A N 1
ATOM 590 C CA . VAL A 1 74 ? 23.727 13.698 17.521 1.00 53.66 74 VAL A CA 1
ATOM 591 C C . VAL A 1 74 ? 24.500 13.763 18.855 1.00 53.66 74 VAL A C 1
ATOM 593 O O . VAL A 1 74 ? 24.489 14.794 19.529 1.00 53.66 74 VAL A O 1
ATOM 596 N N . LYS A 1 75 ? 25.221 12.710 19.270 1.00 40.72 75 LYS A N 1
ATOM 597 C CA . LYS A 1 75 ? 26.077 12.787 20.473 1.00 40.72 75 LYS A CA 1
ATOM 598 C C . LYS A 1 75 ? 27.386 13.547 20.175 1.00 40.72 75 LYS A C 1
ATOM 600 O O . LYS A 1 75 ? 28.136 13.103 19.308 1.00 40.72 75 LYS A O 1
ATOM 605 N N . PRO A 1 76 ? 27.719 14.631 20.908 1.00 42.66 76 PRO A N 1
ATOM 606 C CA . PRO A 1 76 ? 29.009 15.308 20.773 1.00 42.66 76 PRO A CA 1
ATOM 607 C C . PRO A 1 76 ? 30.158 14.394 21.232 1.00 42.66 76 PRO A C 1
ATOM 609 O O . PRO A 1 76 ? 30.026 13.748 22.276 1.00 42.66 76 PRO A O 1
ATOM 612 N N . PRO A 1 77 ? 31.296 14.347 20.520 1.00 41.50 77 PRO A N 1
ATOM 613 C CA . PRO A 1 77 ? 32.511 13.732 21.028 1.00 41.50 77 PRO A CA 1
ATOM 614 C C . PRO A 1 77 ? 33.320 14.760 21.839 1.00 41.50 77 PRO A C 1
ATOM 616 O O . PRO A 1 77 ? 33.985 15.623 21.275 1.00 41.50 77 PRO A O 1
ATOM 619 N N . GLU A 1 78 ? 33.303 14.642 23.164 1.00 38.81 78 GLU A N 1
ATOM 620 C CA . GLU A 1 78 ? 34.422 15.046 24.030 1.00 38.81 78 GLU A CA 1
ATOM 621 C C . GLU A 1 78 ? 35.080 13.726 24.471 1.00 38.81 78 GLU A C 1
ATOM 623 O O . GLU A 1 78 ? 34.389 12.813 24.914 1.00 38.81 78 GLU A O 1
ATOM 628 N N . GLU A 1 79 ? 36.371 13.460 24.265 1.00 41.28 79 GLU A N 1
ATOM 629 C CA . GLU A 1 79 ? 37.526 14.286 24.632 1.00 41.28 79 GLU A CA 1
ATOM 630 C C . GLU A 1 79 ? 38.817 13.803 23.883 1.00 41.28 79 GLU A C 1
ATOM 632 O O . GLU A 1 79 ? 38.729 12.946 23.000 1.00 41.28 79 GLU A O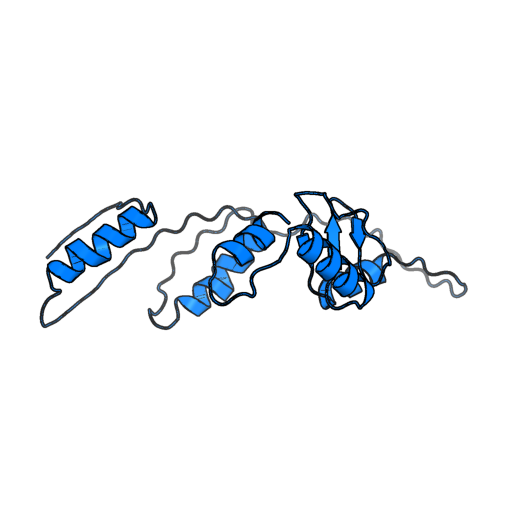 1
ATOM 637 N N . PRO A 1 80 ? 40.025 14.363 24.113 1.00 43.56 80 PRO A N 1
ATOM 638 C CA . PRO A 1 80 ? 40.789 15.083 23.102 1.00 43.56 80 PRO A CA 1
ATOM 639 C C . PRO A 1 80 ? 42.070 14.361 22.641 1.00 43.56 80 PRO A C 1
ATOM 641 O O . PRO A 1 80 ? 42.680 13.568 23.352 1.00 43.56 80 PRO A O 1
ATOM 644 N N . GLY A 1 81 ? 42.570 14.756 21.468 1.00 39.75 81 GLY A N 1
ATOM 645 C CA . GLY A 1 81 ? 43.991 14.603 21.143 1.00 39.75 81 GLY A CA 1
ATOM 646 C C . GLY A 1 81 ? 44.323 13.605 20.038 1.00 39.75 81 GLY A C 1
ATOM 647 O O . GLY A 1 81 ? 44.835 12.519 20.286 1.00 39.75 81 GLY A O 1
ATOM 648 N N . LYS A 1 82 ? 44.193 14.054 18.790 1.00 34.38 82 LYS A N 1
ATOM 649 C CA . LYS A 1 82 ? 45.310 14.075 17.831 1.00 34.38 82 LYS A CA 1
ATOM 650 C C . LYS A 1 82 ? 44.874 14.831 16.588 1.00 34.38 82 LYS A C 1
ATOM 652 O O . LYS A 1 82 ? 44.102 14.339 15.773 1.00 34.38 82 LYS A O 1
ATOM 657 N N . VAL A 1 83 ? 45.407 16.039 16.463 1.00 41.12 83 VAL A N 1
ATOM 658 C CA . VAL A 1 83 ? 45.320 16.859 15.260 1.00 41.12 83 VAL A CA 1
ATOM 659 C C . VAL A 1 83 ? 45.928 16.069 14.097 1.00 41.12 83 VAL A C 1
ATOM 661 O O . VAL A 1 83 ? 47.130 15.811 14.070 1.00 41.12 83 VAL A O 1
ATOM 664 N N . LYS A 1 84 ? 45.093 15.685 13.134 1.00 37.12 84 LYS A N 1
ATOM 665 C CA . LYS A 1 84 ? 45.504 15.477 11.745 1.00 37.12 84 LYS A CA 1
ATOM 666 C C . LYS A 1 84 ? 44.708 16.470 10.899 1.00 37.12 84 LYS A C 1
ATOM 668 O O . LYS A 1 84 ? 43.486 16.474 11.018 1.00 37.12 84 LYS A O 1
ATOM 673 N N . PRO A 1 85 ? 45.356 17.296 10.066 1.00 50.22 85 PRO A N 1
ATOM 674 C CA . PRO A 1 85 ? 44.638 18.057 9.060 1.00 50.22 85 PRO A CA 1
ATOM 675 C C . PRO A 1 85 ? 44.212 17.100 7.938 1.00 50.22 85 PRO A C 1
ATOM 677 O O . PRO A 1 85 ? 44.979 16.216 7.546 1.00 50.22 85 PRO A O 1
ATOM 680 N N . PRO A 1 86 ? 42.973 17.239 7.464 1.00 40.22 86 PRO A N 1
ATOM 681 C CA . PRO A 1 86 ? 42.748 17.540 6.049 1.00 40.22 86 PRO A CA 1
ATOM 682 C C . PRO A 1 86 ? 41.754 18.714 5.946 1.00 40.22 86 PRO A C 1
ATOM 684 O O . PRO A 1 86 ? 40.733 18.739 6.620 1.00 40.22 86 PRO A O 1
ATOM 687 N N . SER A 1 87 ? 42.060 19.809 5.245 1.00 46.06 87 SER A N 1
ATOM 688 C CA . SER A 1 87 ? 41.817 19.907 3.795 1.00 46.06 87 SER A CA 1
ATOM 689 C C . SER A 1 87 ? 40.657 19.027 3.340 1.00 46.06 87 SER A C 1
ATOM 691 O O . SER A 1 87 ? 40.869 17.906 2.915 1.00 46.06 87 SER A O 1
ATOM 693 N N . GLU A 1 88 ? 39.433 19.510 3.483 1.00 38.59 88 GLU A N 1
ATOM 694 C CA . GLU A 1 88 ? 38.692 20.079 2.359 1.00 38.59 88 GLU A CA 1
ATOM 695 C C . GLU A 1 88 ? 37.391 20.662 2.899 1.00 38.59 88 GLU A C 1
ATOM 697 O O . GLU A 1 88 ? 36.708 20.084 3.742 1.00 38.59 88 GLU A O 1
ATOM 702 N N . VAL A 1 89 ? 37.082 21.865 2.432 1.00 43.31 89 VAL A N 1
ATOM 703 C CA . VAL A 1 89 ? 35.761 22.456 2.560 1.00 43.31 89 VAL A CA 1
ATOM 704 C C . VAL A 1 89 ? 34.825 21.510 1.815 1.00 43.31 89 VAL A C 1
ATOM 706 O O . VAL A 1 89 ? 34.840 21.484 0.586 1.00 43.31 89 VAL A O 1
ATOM 709 N N . THR A 1 90 ? 34.056 20.695 2.538 1.00 35.38 90 THR A N 1
ATOM 710 C CA . THR A 1 90 ? 32.947 19.948 1.943 1.00 35.38 90 THR A CA 1
ATOM 711 C C . THR A 1 90 ? 31.895 20.969 1.548 1.00 35.38 90 THR A C 1
ATOM 713 O O . THR A 1 90 ? 31.012 21.340 2.318 1.00 35.38 90 THR A O 1
ATOM 716 N N . GLU A 1 91 ? 32.063 21.482 0.337 1.00 43.41 91 GLU A N 1
ATOM 717 C CA . GLU A 1 91 ? 31.031 22.122 -0.448 1.00 43.41 91 GLU A CA 1
ATOM 718 C C . GLU A 1 91 ? 29.782 21.240 -0.348 1.00 43.41 91 GLU A C 1
ATOM 720 O O . GLU A 1 91 ? 29.814 20.052 -0.684 1.00 43.41 91 GLU A O 1
ATOM 725 N N . VAL A 1 92 ? 28.707 21.801 0.208 1.00 43.66 92 VAL A N 1
ATOM 726 C CA . VAL A 1 92 ? 27.396 21.158 0.290 1.00 43.66 92 VAL A CA 1
ATOM 727 C C . VAL A 1 92 ? 26.941 20.933 -1.146 1.00 43.66 92 VAL A C 1
ATOM 729 O O . VAL A 1 92 ? 26.350 21.812 -1.772 1.00 43.66 92 VAL A O 1
ATOM 732 N N . ARG A 1 93 ? 27.284 19.771 -1.709 1.00 48.97 93 ARG A N 1
ATOM 733 C CA . ARG A 1 93 ? 26.783 19.367 -3.015 1.00 48.97 93 ARG A CA 1
ATOM 734 C C . ARG A 1 93 ? 25.263 19.263 -2.880 1.00 48.97 93 ARG A C 1
ATOM 736 O O . ARG A 1 93 ? 24.792 18.597 -1.954 1.00 48.97 93 ARG A O 1
ATOM 743 N N . PRO A 1 94 ? 24.486 19.938 -3.743 1.00 48.25 94 PRO A N 1
ATOM 744 C CA . PRO A 1 94 ? 23.040 19.780 -3.741 1.00 48.25 94 PRO A CA 1
ATOM 745 C C . PRO A 1 94 ? 22.718 18.293 -3.942 1.00 48.25 94 PRO A C 1
ATOM 747 O O . PRO A 1 94 ? 23.485 17.613 -4.627 1.00 48.25 94 PRO A O 1
ATOM 750 N N . PRO A 1 95 ? 21.626 17.769 -3.358 1.00 52.50 95 PRO A N 1
ATOM 751 C CA . PRO A 1 95 ? 21.271 16.367 -3.519 1.00 52.50 95 PRO A CA 1
ATOM 752 C C . PRO A 1 95 ? 21.194 16.051 -5.016 1.00 52.50 95 PRO A C 1
ATOM 754 O O . PRO A 1 95 ? 20.351 16.594 -5.735 1.00 52.50 95 PRO A O 1
ATOM 757 N N . GLU A 1 96 ? 22.126 15.229 -5.501 1.00 60.72 96 GLU A N 1
ATOM 758 C CA . GLU A 1 96 ? 22.141 14.749 -6.879 1.00 60.72 96 GLU A CA 1
ATOM 759 C C . GLU A 1 96 ? 20.945 13.810 -7.052 1.00 60.72 96 GLU A C 1
ATOM 761 O O . GLU A 1 96 ? 21.002 12.619 -6.762 1.00 60.72 96 GLU A O 1
ATOM 766 N N . GLY A 1 97 ? 19.819 14.383 -7.470 1.00 64.25 97 GLY A N 1
ATOM 767 C CA . GLY A 1 97 ? 18.558 13.681 -7.657 1.00 64.25 97 GLY A CA 1
ATOM 768 C C . GLY A 1 97 ? 17.905 14.057 -8.981 1.00 64.25 97 GLY A C 1
ATOM 769 O O . GLY A 1 97 ? 17.975 15.198 -9.449 1.00 64.25 97 GLY A O 1
ATOM 770 N N . VAL A 1 98 ? 17.240 13.088 -9.606 1.00 74.19 98 VAL A N 1
ATOM 771 C CA . VAL A 1 98 ? 16.483 13.320 -10.838 1.00 74.19 98 VAL A CA 1
ATOM 772 C C . VAL A 1 98 ? 15.150 13.980 -10.482 1.00 74.19 98 VAL A C 1
ATOM 774 O O . VAL A 1 98 ? 14.293 13.366 -9.857 1.00 74.19 98 VAL A O 1
ATOM 777 N N . LYS A 1 99 ? 14.936 15.224 -10.930 1.00 77.12 99 LYS A N 1
ATOM 778 C CA . LYS A 1 99 ? 13.700 15.988 -10.649 1.00 77.12 99 LYS A CA 1
ATOM 779 C C . LYS A 1 99 ? 12.437 15.372 -11.257 1.00 77.12 99 LYS A C 1
ATOM 781 O O . LYS A 1 99 ? 11.332 15.640 -10.796 1.00 77.12 99 LYS A O 1
ATOM 786 N N . ARG A 1 100 ? 12.584 14.615 -12.347 1.00 82.19 100 ARG A N 1
ATOM 787 C CA . ARG A 1 100 ? 11.468 13.995 -13.063 1.00 82.19 100 ARG A CA 1
ATOM 788 C C . ARG A 1 100 ? 11.903 12.690 -13.705 1.00 82.19 100 ARG A C 1
ATOM 790 O O . ARG A 1 100 ? 12.758 12.687 -14.585 1.00 82.19 100 ARG A O 1
ATOM 797 N N . LEU A 1 101 ? 11.237 11.611 -13.321 1.00 81.19 101 LEU A N 1
ATOM 798 C CA . LEU A 1 101 ? 11.416 10.286 -13.892 1.00 81.19 101 LEU A CA 1
ATOM 799 C C . LEU A 1 101 ? 10.126 9.864 -14.604 1.00 81.19 101 LEU A C 1
ATOM 801 O O . LEU A 1 101 ? 9.035 9.989 -14.050 1.00 81.19 101 LEU A O 1
ATOM 805 N N . VAL A 1 102 ? 10.242 9.380 -15.841 1.00 85.12 102 VAL A N 1
ATOM 806 C CA . VAL A 1 102 ? 9.128 8.789 -16.594 1.00 85.12 102 VAL A CA 1
ATOM 807 C C . VAL A 1 102 ? 9.566 7.410 -17.056 1.00 85.12 102 VAL A C 1
ATOM 809 O O . VAL A 1 102 ? 10.512 7.287 -17.827 1.00 85.12 102 VAL A O 1
ATOM 812 N N . LEU A 1 103 ? 8.872 6.380 -16.581 1.00 81.75 103 LEU A N 1
ATOM 813 C CA . LEU A 1 103 ? 9.150 4.990 -16.921 1.00 81.75 103 LEU A CA 1
ATOM 814 C C . LEU A 1 103 ? 7.963 4.400 -17.682 1.00 81.75 103 LEU A C 1
ATOM 816 O O . LEU A 1 103 ? 6.822 4.501 -17.234 1.00 81.75 103 LEU A O 1
ATOM 820 N N . LYS A 1 104 ? 8.242 3.762 -18.822 1.00 86.31 104 LYS A N 1
ATOM 821 C CA . LYS A 1 104 ? 7.301 2.889 -19.530 1.00 86.31 104 LYS A CA 1
ATOM 822 C C . LYS A 1 104 ? 7.869 1.478 -19.474 1.00 86.31 104 LYS A C 1
ATOM 824 O O . LYS A 1 104 ? 8.867 1.192 -20.127 1.00 86.31 104 LYS A O 1
ATOM 829 N N . VAL A 1 105 ? 7.259 0.630 -18.657 1.00 86.25 105 VAL A N 1
ATOM 830 C CA . VAL A 1 105 ? 7.744 -0.724 -18.371 1.00 86.25 105 VAL A CA 1
ATOM 831 C C . VAL A 1 105 ? 6.610 -1.730 -18.542 1.00 86.25 105 VAL A C 1
ATOM 833 O O . VAL A 1 105 ? 5.462 -1.422 -18.232 1.00 86.25 105 VAL A O 1
ATOM 836 N N . CYS A 1 106 ? 6.934 -2.920 -19.047 1.00 84.06 106 CYS A N 1
ATOM 837 C CA . CYS A 1 106 ? 6.027 -4.064 -19.069 1.00 84.06 106 CYS A CA 1
ATOM 838 C C . CYS A 1 106 ? 6.388 -4.952 -17.875 1.00 84.06 106 CYS A C 1
ATOM 840 O O . CYS A 1 106 ? 7.503 -5.472 -17.809 1.00 84.06 106 CYS A O 1
ATOM 842 N N . VAL A 1 107 ? 5.486 -5.048 -16.899 1.00 87.56 107 VAL A N 1
ATOM 843 C CA . VAL A 1 107 ? 5.714 -5.800 -15.660 1.00 87.56 107 VAL A CA 1
ATOM 844 C C . VAL A 1 107 ? 4.945 -7.118 -15.743 1.00 87.56 107 VAL A C 1
ATOM 846 O O . VAL A 1 107 ? 3.744 -7.081 -16.015 1.00 87.56 107 VAL A O 1
ATOM 849 N N . PRO A 1 108 ? 5.590 -8.272 -15.491 1.00 87.00 108 PRO A N 1
ATOM 850 C CA . PRO A 1 108 ? 4.890 -9.547 -15.383 1.00 87.00 108 PRO A CA 1
ATOM 851 C C . PRO A 1 108 ? 3.812 -9.501 -14.296 1.00 87.00 108 PRO A C 1
ATOM 853 O O . PRO A 1 108 ? 4.047 -8.977 -13.204 1.00 87.00 108 PRO A O 1
ATOM 856 N N . TRP A 1 109 ? 2.634 -10.062 -14.579 1.00 86.25 109 TRP A N 1
ATOM 857 C CA . TRP A 1 109 ? 1.484 -10.015 -13.668 1.00 86.25 109 TRP A CA 1
ATOM 858 C C . TRP A 1 109 ? 1.796 -10.591 -12.277 1.00 86.25 109 TRP A C 1
ATOM 860 O O . TRP A 1 109 ? 1.424 -10.013 -11.256 1.00 86.25 109 TRP A O 1
ATOM 870 N N . ASP A 1 110 ? 2.554 -11.684 -12.224 1.00 91.06 110 ASP A N 1
ATOM 871 C CA . ASP A 1 110 ? 3.004 -12.351 -11.000 1.00 91.06 110 ASP A CA 1
ATOM 872 C C . ASP A 1 110 ? 3.991 -11.510 -10.166 1.00 91.06 110 ASP A C 1
ATOM 874 O O . ASP A 1 110 ? 4.107 -11.710 -8.956 1.00 91.06 110 ASP A O 1
ATOM 878 N N . ARG A 1 111 ? 4.647 -10.515 -10.777 1.00 90.62 111 ARG A N 1
ATOM 879 C CA . ARG A 1 111 ? 5.646 -9.642 -10.134 1.00 90.62 111 ARG A CA 1
ATOM 880 C C . ARG A 1 111 ? 5.146 -8.241 -9.814 1.00 90.62 111 ARG A C 1
ATOM 882 O O . ARG A 1 111 ? 5.916 -7.403 -9.341 1.00 90.62 111 ARG A O 1
ATOM 889 N N . MET A 1 112 ? 3.853 -7.972 -9.984 1.00 88.88 112 MET A N 1
ATOM 890 C CA . MET A 1 112 ? 3.290 -6.650 -9.694 1.00 88.88 112 MET A CA 1
ATOM 891 C C . MET A 1 112 ? 3.553 -6.207 -8.243 1.00 88.88 112 MET A C 1
ATOM 893 O O . MET A 1 112 ? 3.836 -5.042 -7.977 1.00 88.88 112 MET A O 1
ATOM 897 N N . SER A 1 113 ? 3.556 -7.152 -7.299 1.00 86.19 113 SER A N 1
ATOM 898 C CA . SER A 1 113 ? 3.890 -6.875 -5.896 1.00 86.19 113 SER A CA 1
ATOM 899 C C . SER A 1 113 ? 5.341 -6.416 -5.694 1.00 86.19 113 SER A C 1
ATOM 901 O O . SER A 1 113 ? 5.601 -5.553 -4.855 1.00 86.19 113 SER A O 1
ATOM 903 N N . GLU A 1 114 ? 6.289 -6.984 -6.444 1.00 91.31 114 GLU A N 1
ATOM 904 C CA . GLU A 1 114 ? 7.706 -6.591 -6.409 1.00 91.31 114 GLU A CA 1
ATOM 905 C C . GLU A 1 114 ? 7.883 -5.197 -7.009 1.00 91.31 114 GLU A C 1
ATOM 907 O O . GLU A 1 114 ? 8.605 -4.376 -6.453 1.00 91.31 114 GLU A O 1
ATOM 912 N N . PHE A 1 115 ? 7.160 -4.897 -8.089 1.00 91.50 115 PHE A N 1
ATOM 913 C CA . PHE A 1 115 ? 7.167 -3.576 -8.710 1.00 91.50 115 PHE A CA 1
ATOM 914 C C . PHE A 1 115 ? 6.640 -2.488 -7.764 1.00 91.50 115 PHE A C 1
ATOM 916 O O . PHE A 1 115 ? 7.275 -1.446 -7.597 1.00 91.50 115 PHE A O 1
ATOM 923 N N . VAL A 1 116 ? 5.521 -2.742 -7.080 1.00 88.75 116 VAL A N 1
ATOM 924 C CA . VAL A 1 116 ? 4.979 -1.798 -6.091 1.00 88.75 116 VAL A CA 1
ATOM 925 C C . VAL A 1 116 ? 5.996 -1.540 -4.975 1.00 88.75 116 VAL A C 1
ATOM 927 O O . VAL A 1 116 ? 6.285 -0.384 -4.672 1.00 88.75 116 VAL A O 1
ATOM 930 N N . ARG A 1 117 ? 6.580 -2.596 -4.394 1.00 88.62 117 ARG A N 1
ATOM 931 C CA . ARG A 1 117 ? 7.515 -2.468 -3.262 1.00 88.62 117 ARG A CA 1
ATOM 932 C C . ARG A 1 117 ? 8.885 -1.913 -3.644 1.00 88.62 117 ARG A C 1
ATOM 934 O O . ARG A 1 117 ? 9.464 -1.175 -2.861 1.00 88.62 117 ARG A O 1
ATOM 941 N N . GLY A 1 118 ? 9.416 -2.291 -4.802 1.00 88.12 118 GLY A N 1
ATOM 942 C CA . GLY A 1 118 ? 10.778 -1.959 -5.222 1.00 88.12 118 GLY A CA 1
ATOM 943 C C . GLY A 1 118 ? 10.890 -0.688 -6.057 1.00 88.12 118 GLY A C 1
ATOM 944 O O . GLY A 1 118 ? 11.977 -0.128 -6.147 1.00 88.12 118 GLY A O 1
ATOM 945 N N . VAL A 1 119 ? 9.792 -0.226 -6.665 1.00 89.44 119 VAL A N 1
ATOM 946 C CA . VAL A 1 119 ? 9.807 0.940 -7.563 1.00 89.44 119 VAL A CA 1
ATOM 947 C C . VAL A 1 119 ? 8.888 2.039 -7.058 1.00 89.44 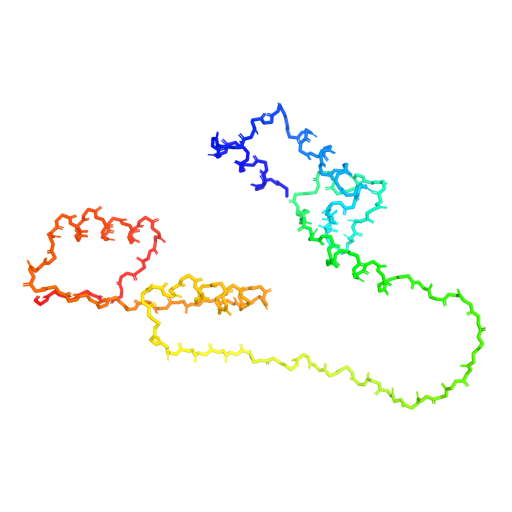119 VAL A C 1
ATOM 949 O O . VAL A 1 119 ? 9.331 3.169 -6.882 1.00 89.44 119 VAL A O 1
ATOM 952 N N . LEU A 1 120 ? 7.616 1.732 -6.795 1.00 89.50 120 LEU A N 1
ATOM 953 C CA . LEU A 1 120 ? 6.656 2.777 -6.430 1.00 89.50 120 LEU A CA 1
ATOM 954 C C . LEU A 1 120 ? 6.868 3.280 -4.995 1.00 89.50 120 LEU A C 1
ATOM 956 O O . LEU A 1 120 ? 6.930 4.488 -4.780 1.00 89.50 120 LEU A O 1
ATOM 960 N N . MET A 1 121 ? 7.023 2.376 -4.023 1.00 88.31 121 MET A N 1
ATOM 961 C CA . MET A 1 121 ? 7.193 2.752 -2.612 1.00 88.31 121 MET A CA 1
ATOM 962 C C . MET A 1 121 ? 8.453 3.595 -2.339 1.00 88.31 121 MET A C 1
ATOM 964 O O . MET A 1 121 ? 8.326 4.582 -1.612 1.00 88.31 121 MET A O 1
ATOM 968 N N . PRO A 1 122 ? 9.640 3.291 -2.905 1.00 84.69 122 PRO A N 1
ATOM 969 C CA . PRO A 1 122 ? 10.824 4.126 -2.710 1.00 84.69 122 PRO A CA 1
ATOM 970 C C . PRO A 1 122 ? 10.649 5.523 -3.304 1.00 84.69 122 PRO A C 1
ATOM 972 O O . PRO A 1 122 ? 10.903 6.504 -2.618 1.00 84.69 122 PRO A O 1
ATOM 975 N N . LEU A 1 123 ? 10.109 5.633 -4.526 1.00 85.12 123 LEU A N 1
ATOM 976 C CA . LEU A 1 123 ? 9.849 6.939 -5.141 1.00 85.12 123 LEU A CA 1
ATOM 977 C C . LEU A 1 123 ? 8.865 7.777 -4.312 1.00 85.12 123 LEU A C 1
ATOM 979 O O . LEU A 1 123 ? 9.051 8.982 -4.168 1.00 85.12 123 LEU A O 1
ATOM 983 N N . GLN A 1 124 ? 7.832 7.148 -3.747 1.00 81.38 124 GLN A N 1
ATOM 984 C CA . GLN A 1 124 ? 6.894 7.829 -2.855 1.00 81.38 124 GLN A CA 1
ATOM 985 C C . GLN A 1 124 ? 7.558 8.252 -1.537 1.00 81.38 124 GLN A C 1
ATOM 987 O O . GLN A 1 124 ? 7.278 9.339 -1.037 1.00 81.38 124 GLN A O 1
ATOM 992 N N . SER A 1 125 ? 8.433 7.407 -0.984 1.00 74.38 125 SER A N 1
ATOM 993 C CA . SER A 1 125 ? 9.161 7.670 0.265 1.00 74.38 125 SER A CA 1
ATOM 994 C C . SER A 1 125 ? 10.152 8.828 0.119 1.00 74.38 125 SER A C 1
ATOM 996 O O . SER A 1 125 ? 10.303 9.613 1.050 1.00 74.38 125 SER A O 1
ATOM 998 N N . ASP A 1 126 ? 10.723 9.006 -1.075 1.00 80.88 126 ASP A N 1
ATOM 999 C CA . ASP A 1 126 ? 11.558 10.159 -1.444 1.00 80.88 126 ASP A CA 1
ATOM 1000 C C . ASP A 1 126 ? 10.730 11.429 -1.750 1.00 80.88 126 ASP A C 1
ATOM 1002 O O . ASP A 1 126 ? 11.257 12.442 -2.213 1.00 80.88 126 ASP A O 1
ATOM 1006 N N . GLY A 1 127 ? 9.415 11.397 -1.506 1.00 79.38 127 GLY A N 1
ATOM 1007 C CA . GLY A 1 127 ? 8.516 12.540 -1.661 1.00 79.38 127 GLY A CA 1
ATOM 1008 C C . GLY A 1 127 ? 8.077 12.818 -3.100 1.00 79.38 127 GLY A C 1
ATOM 1009 O O . GLY A 1 127 ? 7.518 13.883 -3.375 1.00 79.38 127 GLY A O 1
ATOM 1010 N N . ALA A 1 128 ? 8.298 11.892 -4.041 1.00 82.50 128 ALA A N 1
ATOM 1011 C CA . ALA A 1 128 ? 7.847 12.081 -5.414 1.00 82.50 128 ALA A CA 1
ATOM 1012 C C . ALA A 1 128 ? 6.317 11.959 -5.519 1.00 82.50 128 ALA A C 1
ATOM 1014 O O . ALA A 1 128 ? 5.703 10.996 -5.055 1.00 82.50 128 ALA A O 1
ATOM 1015 N N . SER A 1 129 ? 5.690 12.908 -6.218 1.00 81.88 129 SER A N 1
ATOM 1016 C CA . SER A 1 129 ? 4.291 12.776 -6.628 1.00 81.88 129 SER A CA 1
ATOM 1017 C C . SER A 1 129 ? 4.191 11.792 -7.796 1.00 81.88 129 SER A C 1
ATOM 1019 O O . SER A 1 129 ? 4.700 12.047 -8.891 1.00 81.88 129 SER A O 1
ATOM 1021 N N . LEU A 1 130 ? 3.548 10.646 -7.563 1.00 84.62 130 LEU A N 1
ATOM 1022 C CA . LEU A 1 130 ? 3.431 9.573 -8.546 1.00 84.62 130 LEU A CA 1
ATOM 1023 C C . LEU A 1 130 ? 2.112 9.659 -9.314 1.00 84.62 130 LEU A C 1
ATOM 1025 O O . LEU A 1 130 ? 1.031 9.644 -8.732 1.00 84.62 130 LEU A O 1
ATOM 1029 N N . LYS A 1 131 ? 2.204 9.657 -10.647 1.00 85.62 131 LYS A N 1
ATOM 1030 C CA . LYS A 1 131 ? 1.064 9.426 -11.541 1.00 85.62 131 LYS A CA 1
ATOM 1031 C C . LYS A 1 131 ? 1.276 8.114 -12.286 1.00 85.62 131 LYS A C 1
ATOM 1033 O O . LYS A 1 131 ? 2.108 8.044 -13.188 1.00 85.62 131 LYS A O 1
ATOM 1038 N N . VAL A 1 132 ? 0.513 7.087 -11.919 1.00 86.12 132 VAL A N 1
ATOM 1039 C CA . VAL A 1 132 ? 0.595 5.755 -12.532 1.00 86.12 132 VAL A CA 1
ATOM 1040 C C . VAL A 1 132 ? -0.483 5.621 -13.605 1.00 86.12 132 VAL A C 1
ATOM 1042 O O . VAL A 1 132 ? -1.644 5.944 -13.370 1.00 86.12 132 VAL A O 1
ATOM 1045 N N . LYS A 1 133 ? -0.097 5.150 -14.793 1.00 84.12 133 LYS A N 1
ATOM 1046 C CA . LYS A 1 133 ? -1.023 4.761 -15.863 1.00 84.12 133 LYS A CA 1
ATOM 1047 C C . LYS A 1 133 ? -0.902 3.257 -16.062 1.00 84.12 133 LYS A C 1
ATOM 1049 O O . LYS A 1 133 ? 0.197 2.782 -16.334 1.00 84.12 133 LYS A O 1
ATOM 1054 N N . ILE A 1 134 ? -2.007 2.532 -15.913 1.00 84.19 134 ILE A N 1
ATOM 1055 C CA . ILE A 1 134 ? -2.049 1.074 -16.053 1.00 84.19 134 ILE A CA 1
ATOM 1056 C C . ILE A 1 134 ? -2.820 0.744 -17.330 1.00 84.19 134 ILE A C 1
ATOM 1058 O O . ILE A 1 134 ? -3.950 1.197 -17.496 1.00 84.19 134 ILE A O 1
ATOM 1062 N N . LEU A 1 135 ? -2.199 -0.031 -18.218 1.00 83.56 135 LEU A N 1
ATOM 1063 C CA . LEU A 1 135 ? -2.871 -0.702 -19.327 1.00 83.56 135 LEU A CA 1
ATOM 1064 C C . LEU A 1 135 ? -3.064 -2.163 -18.918 1.00 83.56 135 LEU A C 1
ATOM 1066 O O . LEU A 1 135 ? -2.104 -2.806 -18.495 1.00 83.56 135 LEU A O 1
ATOM 1070 N N . VAL A 1 136 ? -4.296 -2.661 -19.009 1.00 84.62 136 VAL A N 1
ATOM 1071 C CA . VAL A 1 136 ? -4.620 -4.062 -18.727 1.00 84.62 136 VAL A CA 1
ATOM 1072 C C . VAL 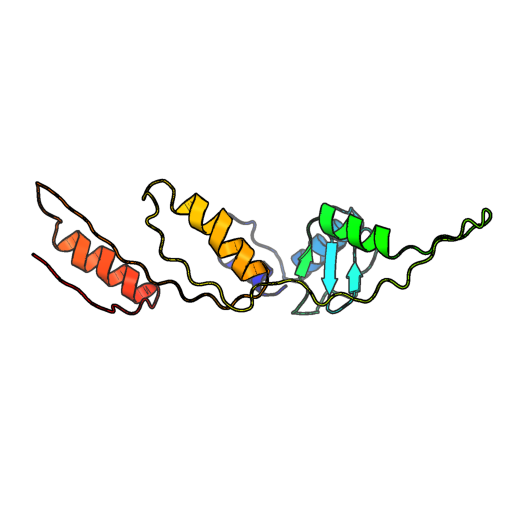A 1 136 ? -5.036 -4.714 -20.036 1.00 84.62 136 VAL A C 1
ATOM 1074 O O . VAL A 1 136 ? -6.102 -4.413 -20.562 1.00 84.62 136 VAL A O 1
ATOM 1077 N N . GLU A 1 137 ? -4.186 -5.600 -20.544 1.00 83.81 137 GLU A N 1
ATOM 1078 C CA . GLU A 1 137 ? -4.466 -6.449 -21.702 1.00 83.81 137 GLU A CA 1
ATOM 1079 C C . GLU A 1 137 ? -4.733 -7.866 -21.193 1.00 83.81 137 GLU A C 1
ATOM 1081 O O . GLU A 1 137 ? -3.971 -8.398 -20.381 1.00 83.81 137 GLU A O 1
ATOM 1086 N N . ALA A 1 138 ? -5.855 -8.451 -21.607 1.00 87.06 138 ALA A N 1
ATOM 1087 C CA . ALA A 1 138 ? -6.277 -9.766 -21.150 1.00 87.06 138 ALA A CA 1
ATOM 1088 C C . ALA A 1 138 ? -6.858 -10.572 -22.312 1.00 87.06 138 ALA A C 1
ATOM 1090 O O . ALA A 1 138 ? -7.950 -10.278 -22.795 1.00 87.06 138 ALA A O 1
ATOM 1091 N N . ASP A 1 139 ? -6.152 -11.632 -22.690 1.00 87.00 139 ASP A N 1
ATOM 1092 C CA . ASP A 1 139 ? -6.573 -12.567 -23.727 1.00 87.00 139 ASP A CA 1
ATOM 1093 C C . ASP A 1 139 ? -7.147 -13.843 -23.111 1.00 87.00 139 ASP A C 1
ATOM 1095 O O . ASP A 1 139 ? -6.585 -14.432 -22.182 1.00 87.00 139 ASP A O 1
ATOM 1099 N N . SER A 1 140 ? -8.280 -14.306 -23.638 1.00 89.06 140 SER A N 1
ATOM 1100 C CA . SER A 1 140 ? -8.894 -15.559 -23.201 1.00 89.06 140 SER A CA 1
ATOM 1101 C C . SER A 1 140 ? -9.509 -16.315 -24.369 1.00 89.06 140 SER A C 1
ATOM 1103 O O . SER A 1 140 ? -10.456 -15.844 -24.991 1.00 89.06 140 SER A O 1
ATOM 1105 N N . ALA A 1 141 ? -9.035 -17.543 -24.601 1.00 87.75 141 ALA A N 1
ATOM 1106 C CA . ALA A 1 141 ? -9.567 -18.420 -25.646 1.00 87.75 141 ALA A CA 1
ATOM 1107 C C . ALA A 1 141 ? -11.049 -18.792 -25.432 1.00 87.75 141 ALA A C 1
ATOM 1109 O O . ALA A 1 141 ? -11.774 -19.032 -26.391 1.00 87.75 141 ALA A O 1
ATOM 1110 N N . SER A 1 142 ? -11.509 -18.838 -24.178 1.00 86.56 142 SER A N 1
ATOM 1111 C CA . SER A 1 142 ? -12.901 -19.144 -23.812 1.00 86.56 142 SER A CA 1
ATOM 1112 C C . SER A 1 142 ? -13.783 -17.903 -23.639 1.00 86.56 142 SER A C 1
ATOM 1114 O O . SER A 1 142 ? -14.966 -18.033 -23.325 1.00 86.56 142 SER A O 1
ATOM 1116 N N . GLY A 1 143 ? -13.207 -16.708 -23.789 1.00 87.12 143 GLY A N 1
ATOM 1117 C CA . GLY A 1 143 ? -13.860 -15.438 -23.498 1.00 87.12 143 GLY A CA 1
ATOM 1118 C C . GLY A 1 143 ? -13.921 -15.095 -22.005 1.00 87.12 143 GLY A C 1
ATOM 1119 O O . GLY A 1 143 ? -13.919 -15.956 -21.119 1.00 87.12 143 GLY A O 1
ATOM 1120 N N . ILE A 1 144 ? -13.995 -13.792 -21.721 1.00 90.12 144 ILE A N 1
ATOM 1121 C CA . ILE A 1 144 ? -14.151 -13.248 -20.368 1.00 90.12 144 ILE A CA 1
ATOM 1122 C C . ILE A 1 144 ? -15.647 -13.077 -20.075 1.00 90.12 144 ILE A C 1
ATOM 1124 O O . ILE A 1 144 ? -16.390 -12.482 -20.854 1.00 90.12 144 ILE A O 1
ATOM 1128 N N . ARG A 1 145 ? -16.118 -13.600 -18.934 1.00 90.69 145 ARG A N 1
ATOM 1129 C CA . ARG A 1 145 ? -17.541 -13.527 -18.559 1.00 90.69 145 ARG A CA 1
ATOM 1130 C C . ARG A 1 145 ? -17.968 -12.079 -18.318 1.00 90.69 145 ARG A C 1
ATOM 1132 O O . ARG A 1 145 ? -17.304 -11.362 -17.572 1.00 90.69 145 ARG A O 1
ATOM 1139 N N . LYS A 1 146 ? -19.148 -11.701 -18.823 1.00 85.12 146 LYS A N 1
ATOM 1140 C CA . LYS A 1 146 ? -19.747 -10.376 -18.577 1.00 85.12 146 LYS A CA 1
ATOM 1141 C C . LYS A 1 146 ? -19.861 -10.030 -17.096 1.00 85.12 146 LYS A C 1
ATOM 1143 O O . LYS A 1 146 ? -19.464 -8.946 -16.705 1.00 85.12 146 LYS A O 1
ATOM 1148 N N . SER A 1 147 ? -20.302 -10.966 -16.255 1.00 89.31 147 SER A N 1
ATOM 1149 C CA . SER A 1 147 ? -20.391 -10.719 -14.809 1.00 89.31 147 SER A CA 1
ATOM 1150 C C . SER A 1 147 ? -19.039 -10.377 -14.179 1.00 89.31 147 SER A C 1
ATOM 1152 O O . SER A 1 147 ? -18.985 -9.551 -13.277 1.00 89.31 147 SER A O 1
ATOM 1154 N N . THR A 1 148 ? -17.936 -10.950 -14.671 1.00 88.62 148 THR A N 1
ATOM 1155 C CA . THR A 1 148 ? -16.590 -10.585 -14.213 1.00 88.62 148 THR A CA 1
ATOM 1156 C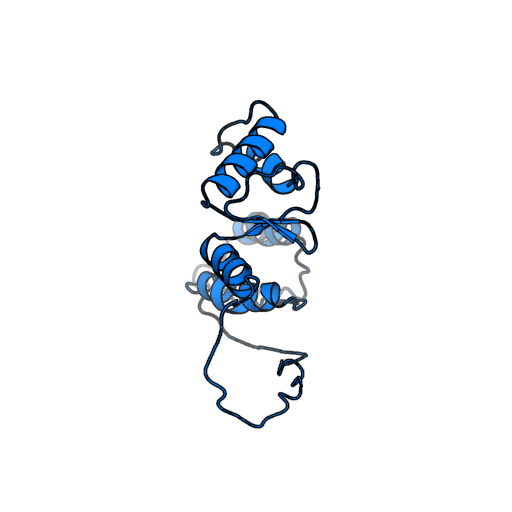 C . THR A 1 148 ? -16.238 -9.155 -14.620 1.00 88.62 148 THR A C 1
ATOM 1158 O O . THR A 1 148 ? -15.704 -8.413 -13.800 1.00 88.62 148 THR A O 1
ATOM 1161 N N . LEU A 1 149 ? -16.562 -8.748 -15.848 1.00 86.81 149 LEU A N 1
ATOM 1162 C CA . LEU A 1 149 ? -16.314 -7.384 -16.319 1.00 86.81 149 LEU A CA 1
ATOM 1163 C C . LEU A 1 149 ? -17.171 -6.363 -15.554 1.00 86.81 149 LEU A C 1
ATOM 1165 O O . LEU A 1 149 ? -16.632 -5.437 -14.956 1.00 86.81 149 LEU A O 1
ATOM 1169 N N . ASP A 1 150 ? -18.483 -6.579 -15.503 1.00 83.44 150 ASP A N 1
ATOM 1170 C CA . ASP A 1 150 ? -19.432 -5.586 -15.000 1.00 83.44 150 ASP A CA 1
ATOM 1171 C C . ASP A 1 150 ? -19.431 -5.509 -13.464 1.00 83.44 150 ASP A C 1
ATOM 1173 O O . ASP A 1 150 ? -19.405 -4.421 -12.895 1.00 83.44 150 ASP A O 1
ATOM 1177 N N . GLN A 1 151 ? -19.431 -6.655 -12.773 1.00 87.38 151 GLN A N 1
ATOM 1178 C CA . GLN A 1 151 ? -19.586 -6.693 -11.310 1.00 87.38 151 GLN A CA 1
ATOM 1179 C C . GLN A 1 151 ? -18.256 -6.676 -10.562 1.00 87.38 151 GLN A C 1
ATOM 1181 O O . GLN A 1 151 ? -18.224 -6.356 -9.384 1.00 87.38 151 GLN A O 1
ATOM 1186 N N . LYS A 1 152 ? -17.146 -7.069 -11.198 1.00 89.19 152 LYS A N 1
ATOM 1187 C CA . LYS A 1 152 ? -15.841 -7.075 -10.520 1.00 89.19 152 LYS A CA 1
ATOM 1188 C C . LYS A 1 152 ? -14.941 -5.984 -11.053 1.00 89.19 152 LYS A C 1
ATOM 1190 O O . LYS A 1 152 ? -14.517 -5.136 -10.277 1.00 89.19 152 LYS A O 1
ATOM 1195 N N . VAL A 1 153 ? -14.655 -5.984 -12.353 1.00 88.44 153 VAL A N 1
ATOM 1196 C CA . VAL A 1 153 ? -13.684 -5.042 -12.926 1.00 88.44 153 VAL A CA 1
ATOM 1197 C C . VAL A 1 153 ? -14.212 -3.611 -12.844 1.00 88.44 153 VAL A C 1
ATOM 1199 O O . VAL A 1 153 ? -13.578 -2.762 -12.222 1.00 88.44 153 VAL A O 1
ATOM 1202 N N . HIS A 1 154 ? -15.391 -3.343 -13.404 1.00 86.44 154 HIS A N 1
ATOM 1203 C CA . HIS A 1 154 ? -15.964 -1.994 -13.443 1.00 86.44 154 HIS A CA 1
ATOM 1204 C C . HIS A 1 154 ? -16.319 -1.468 -12.051 1.00 86.44 154 HIS A C 1
ATOM 1206 O O . HIS A 1 154 ? -16.061 -0.300 -11.754 1.00 86.44 154 HIS A O 1
ATOM 1212 N N . GLU A 1 155 ? -16.874 -2.323 -11.189 1.00 86.38 155 GLU A N 1
ATOM 1213 C CA . GLU A 1 155 ? -17.192 -1.951 -9.809 1.00 86.38 155 GLU A CA 1
ATOM 1214 C C . GLU A 1 155 ? -15.925 -1.597 -9.018 1.00 86.38 155 GLU A C 1
ATOM 1216 O O . GLU A 1 155 ? -15.871 -0.532 -8.403 1.00 86.38 155 GLU A O 1
ATOM 1221 N N . THR A 1 156 ? -14.872 -2.418 -9.106 1.00 88.44 156 THR A N 1
ATOM 1222 C CA . THR A 1 156 ? -13.614 -2.159 -8.386 1.00 88.44 156 THR A CA 1
ATOM 1223 C C . THR A 1 156 ? -12.946 -0.879 -8.877 1.00 88.44 156 THR A C 1
ATOM 1225 O O . THR A 1 156 ? -12.529 -0.064 -8.058 1.00 88.44 156 THR A O 1
ATOM 1228 N N . LEU A 1 157 ? -12.882 -0.655 -10.197 1.00 87.38 157 LEU A N 1
ATOM 1229 C CA . LEU A 1 157 ? -12.316 0.575 -10.767 1.00 87.38 157 LEU A CA 1
ATOM 1230 C C . LEU A 1 157 ? -13.039 1.821 -10.243 1.00 87.38 157 LEU A C 1
ATOM 1232 O O . LEU A 1 157 ? -12.394 2.808 -9.891 1.00 87.38 157 LEU A O 1
ATOM 1236 N N . ARG A 1 158 ? -14.368 1.753 -10.116 1.00 85.38 158 ARG A N 1
ATOM 1237 C CA . ARG A 1 158 ? -15.169 2.842 -9.552 1.00 85.38 158 ARG A CA 1
ATOM 1238 C C . ARG A 1 158 ? -14.902 3.045 -8.061 1.00 85.38 158 ARG A C 1
ATOM 1240 O O . ARG A 1 158 ? -14.759 4.185 -7.633 1.00 85.38 158 ARG A O 1
ATOM 1247 N N . GLN A 1 159 ? -14.815 1.965 -7.284 1.00 85.50 159 GLN A N 1
ATOM 1248 C CA . GLN A 1 159 ? -14.557 2.022 -5.841 1.00 85.50 159 GLN A CA 1
ATOM 1249 C C . GLN A 1 159 ? -13.193 2.640 -5.513 1.00 85.50 159 GLN A C 1
ATOM 1251 O O . GLN A 1 159 ? -13.092 3.418 -4.568 1.00 85.50 159 GLN A O 1
ATOM 1256 N N . ILE A 1 160 ? -12.157 2.342 -6.305 1.00 85.75 160 ILE A N 1
ATOM 1257 C CA . ILE A 1 160 ? -10.816 2.919 -6.110 1.00 85.75 160 ILE A CA 1
ATOM 1258 C C . ILE A 1 160 ? -10.655 4.306 -6.751 1.00 85.75 160 ILE A C 1
ATOM 1260 O O . ILE A 1 160 ? -9.567 4.877 -6.700 1.00 85.75 160 ILE A O 1
ATOM 1264 N N . GLY A 1 161 ? -11.710 4.842 -7.376 1.00 80.12 161 GLY A N 1
ATOM 1265 C CA . GLY A 1 161 ? -11.673 6.136 -8.057 1.00 80.12 161 GLY A CA 1
ATOM 1266 C C . GLY A 1 161 ? -10.738 6.165 -9.269 1.00 80.12 161 GLY A C 1
ATOM 1267 O O . GLY A 1 161 ? -10.189 7.218 -9.590 1.00 80.12 161 GLY A O 1
ATOM 1268 N N . ALA A 1 162 ? -10.519 5.024 -9.930 1.00 80.69 162 ALA A N 1
ATOM 1269 C CA . ALA A 1 162 ? -9.706 4.968 -11.136 1.00 80.69 162 ALA A CA 1
ATOM 1270 C C . ALA A 1 162 ? -10.441 5.635 -12.305 1.00 80.69 162 ALA A C 1
ATOM 1272 O O . ALA A 1 162 ? -11.587 5.309 -12.617 1.00 80.69 162 ALA A O 1
ATOM 1273 N N . GLU A 1 163 ? -9.757 6.552 -12.982 1.00 78.31 163 GLU A N 1
ATOM 1274 C CA . GLU A 1 163 ? -10.249 7.153 -14.217 1.00 78.31 163 GLU A CA 1
ATOM 1275 C C . GLU A 1 163 ? -10.027 6.178 -15.382 1.00 78.31 163 GLU A C 1
ATOM 1277 O O . GLU A 1 163 ? -8.892 5.808 -15.695 1.00 78.31 163 GLU A O 1
ATOM 1282 N N . VAL A 1 164 ? -11.114 5.746 -16.026 1.00 73.69 164 VAL A N 1
ATOM 1283 C CA . VAL A 1 164 ? -11.042 4.902 -17.225 1.00 73.69 164 VAL A CA 1
ATOM 1284 C C . VAL A 1 164 ? -10.738 5.799 -18.422 1.00 73.69 164 VAL A C 1
ATOM 1286 O O . VAL A 1 164 ? -11.601 6.544 -18.877 1.00 73.69 164 VAL A O 1
ATOM 1289 N N . LEU A 1 165 ? -9.498 5.744 -18.912 1.00 69.00 165 LEU A N 1
ATOM 1290 C CA . LEU A 1 165 ? -9.024 6.611 -19.998 1.00 69.00 165 LEU A CA 1
ATOM 1291 C C . LEU A 1 165 ? -9.471 6.132 -21.392 1.00 69.00 165 LEU A C 1
ATOM 1293 O O . LEU A 1 165 ? -9.711 6.960 -22.263 1.00 69.00 165 LEU A O 1
ATOM 1297 N N . GLU A 1 166 ? -9.587 4.817 -21.607 1.00 63.81 166 GLU A N 1
ATOM 1298 C CA . GLU A 1 166 ? -10.093 4.199 -22.842 1.00 63.81 166 GLU A CA 1
ATOM 1299 C C . GLU A 1 166 ? -10.519 2.746 -22.541 1.00 63.81 166 GLU A C 1
ATOM 1301 O O . GLU A 1 166 ? -9.813 2.042 -21.819 1.00 63.81 166 GLU A O 1
ATOM 1306 N N . GLU A 1 167 ? -11.660 2.287 -23.069 1.00 69.19 167 GLU A N 1
ATOM 1307 C CA . GLU A 1 167 ? -12.105 0.883 -23.003 1.00 69.19 167 GLU A CA 1
ATOM 1308 C C . GLU A 1 167 ? -12.469 0.404 -24.417 1.00 69.19 167 GLU A C 1
ATOM 1310 O O . GLU A 1 167 ? -13.329 0.994 -25.073 1.00 69.19 167 GLU A O 1
ATOM 1315 N N . ARG A 1 168 ? -11.837 -0.681 -24.884 1.00 66.69 168 ARG A N 1
ATOM 1316 C CA . ARG A 1 168 ? -12.212 -1.397 -26.113 1.00 66.69 168 ARG A CA 1
ATOM 1317 C C . ARG A 1 168 ? -12.470 -2.863 -25.791 1.00 66.69 168 ARG A C 1
ATOM 1319 O O . ARG A 1 168 ? -11.759 -3.457 -24.988 1.00 66.69 168 ARG A O 1
ATOM 1326 N N . LYS A 1 169 ? -13.512 -3.419 -26.404 1.00 69.88 169 LYS A N 1
ATOM 1327 C CA . LYS A 1 169 ? -13.921 -4.822 -26.296 1.00 69.88 169 LYS A CA 1
ATOM 1328 C C . LYS A 1 169 ? -13.974 -5.351 -27.725 1.00 69.88 169 LYS A C 1
ATOM 1330 O O . LYS A 1 169 ? -14.765 -4.821 -28.504 1.00 69.88 169 LYS A O 1
ATOM 1335 N N . GLU A 1 170 ? -13.121 -6.310 -28.058 1.00 54.38 170 GLU A N 1
ATOM 1336 C CA . GLU A 1 170 ? -13.104 -6.994 -29.361 1.00 54.38 170 GLU A CA 1
ATOM 1337 C C . GLU A 1 170 ? -13.645 -8.420 -29.229 1.00 54.38 170 GLU A C 1
ATOM 1339 O O . GLU A 1 170 ? -13.411 -9.048 -28.168 1.00 54.38 170 GLU A O 1
#

Sequence (170 aa):
MGEIYDAFLRYPHLPLLESEEVLYQAVAKGVTEGLFGVRSGERLFYREPGGEYLGQREAILVRPEVAEREKAEVKPPEEPGKVKPPSEVTEVRPPEGVKRLVLKVCVPWDRMSEFVRGVLMPLQSDGASLKVKILVEADSASGIRKSTLDQKVHETLRQIGAEVLEERKE

Secondary structure (DSSP, 8-state):
-HHHHHHHHH-TTSPPPS-HHHHHHHHHHHHHHTS-EEEETTEEESS----TTTT-TT-EEE-HHHHHHHHHHTS-----------------------S---------GGGHHHHIIIIIHHHHHTT-------------TT---HHIIIIIIIHHHHHTT---------